Protein AF-A0A8J6C2Z2-F1 (afdb_monomer_lite)

Structure (mmCIF, N/CA/C/O backbone):
data_AF-A0A8J6C2Z2-F1
#
_entry.id   AF-A0A8J6C2Z2-F1
#
loop_
_atom_site.group_PDB
_atom_site.id
_atom_site.type_symbol
_atom_site.label_atom_id
_atom_site.label_alt_id
_atom_site.label_comp_id
_atom_site.label_asym_id
_atom_site.label_entity_id
_atom_site.label_seq_id
_atom_site.pdbx_PDB_ins_code
_atom_site.Cartn_x
_atom_site.Cartn_y
_atom_site.Cartn_z
_atom_site.occupancy
_atom_site.B_iso_or_equiv
_atom_site.auth_seq_id
_atom_site.auth_comp_id
_atom_site.auth_asym_id
_atom_site.auth_atom_id
_atom_site.pdbx_PDB_model_num
ATOM 1 N N . MET A 1 1 ? 5.977 -7.241 -4.218 1.00 70.56 1 MET A N 1
ATOM 2 C CA . MET A 1 1 ? 7.000 -8.041 -4.936 1.00 70.56 1 MET A CA 1
ATOM 3 C C . MET A 1 1 ? 8.363 -7.460 -4.601 1.00 70.56 1 MET A C 1
ATOM 5 O O . MET A 1 1 ? 8.499 -6.241 -4.608 1.00 70.56 1 MET A O 1
ATOM 9 N N . THR A 1 2 ? 9.362 -8.282 -4.296 1.00 77.94 2 THR A N 1
ATOM 10 C CA . THR A 1 2 ? 10.748 -7.839 -4.056 1.00 77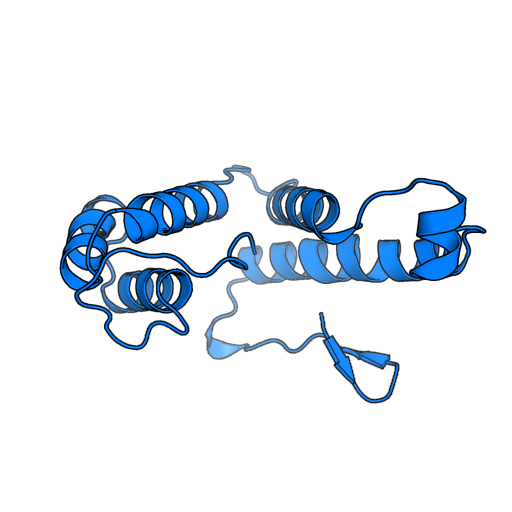.94 2 THR A CA 1
ATOM 11 C C . THR A 1 2 ? 11.692 -8.481 -5.066 1.00 77.94 2 THR A C 1
ATOM 13 O O . THR A 1 2 ? 11.341 -9.472 -5.695 1.00 77.94 2 THR A O 1
ATOM 16 N N . ASN A 1 3 ? 12.885 -7.913 -5.253 1.00 77.38 3 ASN A N 1
ATOM 17 C CA . ASN A 1 3 ? 13.939 -8.555 -6.037 1.00 77.38 3 ASN A CA 1
ATOM 18 C C . ASN A 1 3 ? 14.929 -9.222 -5.077 1.00 77.38 3 ASN A C 1
ATOM 20 O O . ASN A 1 3 ? 15.633 -8.527 -4.348 1.00 77.38 3 ASN A O 1
ATOM 24 N N . GLU A 1 4 ? 15.006 -10.550 -5.097 1.00 76.31 4 GLU A N 1
ATOM 25 C CA . GLU A 1 4 ? 16.001 -11.329 -4.357 1.00 76.31 4 GLU A CA 1
ATOM 26 C C . GLU A 1 4 ? 16.935 -12.014 -5.352 1.00 76.31 4 GLU A C 1
ATOM 28 O O . GLU A 1 4 ? 16.484 -12.717 -6.253 1.00 76.31 4 GLU A O 1
ATOM 33 N N . ASN A 1 5 ? 18.248 -11.797 -5.229 1.00 79.12 5 ASN A N 1
ATOM 34 C CA . ASN A 1 5 ? 19.247 -12.356 -6.152 1.00 79.12 5 ASN A CA 1
ATOM 35 C C . ASN A 1 5 ? 18.921 -12.089 -7.638 1.00 79.12 5 ASN A C 1
ATOM 37 O O . ASN A 1 5 ? 19.051 -12.971 -8.487 1.00 79.12 5 ASN A O 1
ATOM 41 N N . SER A 1 6 ? 18.466 -10.869 -7.948 1.00 76.38 6 SER A N 1
ATOM 42 C CA . SER A 1 6 ? 18.014 -10.449 -9.289 1.00 76.38 6 SER A CA 1
ATOM 43 C C . SER A 1 6 ? 16.803 -11.218 -9.834 1.00 76.38 6 SER A C 1
ATOM 45 O O . SER A 1 6 ? 16.545 -11.197 -11.038 1.00 76.38 6 SER A O 1
ATOM 47 N N . ARG A 1 7 ? 16.041 -11.890 -8.967 1.00 82.56 7 ARG A N 1
ATOM 48 C CA . ARG A 1 7 ? 14.798 -12.576 -9.318 1.00 82.56 7 ARG A CA 1
ATOM 49 C C . ARG A 1 7 ? 13.614 -11.895 -8.632 1.00 82.56 7 ARG A C 1
ATOM 51 O O . ARG A 1 7 ? 13.688 -11.643 -7.429 1.00 82.56 7 ARG A O 1
ATOM 58 N N . PRO A 1 8 ? 12.527 -11.612 -9.366 1.00 85.00 8 PRO A N 1
ATOM 59 C CA . PRO A 1 8 ? 11.277 -11.190 -8.755 1.00 85.00 8 PRO A CA 1
ATOM 60 C C . PRO A 1 8 ? 10.731 -12.297 -7.846 1.00 85.00 8 PRO A C 1
ATOM 62 O O . PRO A 1 8 ? 10.477 -13.412 -8.305 1.00 85.00 8 PRO A O 1
ATOM 65 N N . THR A 1 9 ? 10.549 -11.974 -6.570 1.00 87.50 9 THR A N 1
ATOM 66 C CA . THR A 1 9 ? 10.095 -12.881 -5.516 1.00 87.50 9 THR A CA 1
ATOM 67 C C . THR A 1 9 ? 8.837 -12.322 -4.850 1.00 87.50 9 THR A C 1
ATOM 69 O O . THR A 1 9 ? 8.748 -11.138 -4.505 1.00 87.50 9 THR A O 1
ATOM 72 N N . LEU A 1 10 ? 7.846 -13.197 -4.656 1.00 88.50 10 LEU A N 1
ATOM 73 C CA . LEU A 1 10 ? 6.616 -12.915 -3.922 1.00 88.50 10 LEU A CA 1
ATOM 74 C C . LEU A 1 10 ? 6.528 -13.828 -2.697 1.00 88.50 10 LEU A C 1
ATOM 76 O O . LEU A 1 10 ? 6.337 -15.035 -2.830 1.00 88.50 10 LEU A O 1
ATOM 80 N N . THR A 1 11 ? 6.617 -13.237 -1.509 1.00 86.44 11 THR A N 1
ATOM 81 C CA . THR A 1 11 ? 6.486 -13.955 -0.235 1.00 86.44 11 THR A CA 1
ATOM 82 C C . THR A 1 11 ? 5.057 -13.851 0.279 1.00 86.44 11 THR A C 1
ATOM 84 O O . THR A 1 11 ? 4.504 -12.756 0.374 1.00 86.44 11 THR A O 1
ATOM 87 N N . ILE A 1 12 ? 4.455 -14.990 0.630 1.00 83.75 12 ILE A N 1
ATOM 88 C CA . ILE A 1 12 ? 3.053 -15.072 1.053 1.00 83.75 12 ILE A CA 1
ATOM 89 C C . ILE A 1 12 ? 2.984 -15.639 2.468 1.00 83.75 12 ILE A C 1
ATOM 91 O O . ILE A 1 12 ? 3.454 -16.745 2.723 1.00 83.75 12 ILE A O 1
ATOM 95 N N . ASN A 1 13 ? 2.350 -14.903 3.383 1.00 81.88 13 ASN A N 1
ATOM 96 C CA . ASN A 1 13 ? 2.020 -15.427 4.705 1.00 81.88 13 ASN A CA 1
ATOM 97 C C . ASN A 1 13 ? 0.669 -16.155 4.656 1.00 81.88 13 ASN A C 1
ATOM 99 O O . ASN A 1 13 ? -0.387 -15.527 4.554 1.00 81.88 13 ASN A O 1
ATOM 103 N N . LEU A 1 14 ? 0.710 -17.484 4.754 1.00 79.19 14 LEU A N 1
ATOM 104 C CA . LEU A 1 14 ? -0.479 -18.333 4.680 1.00 79.19 14 LEU A CA 1
ATOM 105 C C . LEU A 1 14 ? -1.396 -18.208 5.904 1.00 79.19 14 LEU A C 1
ATOM 107 O O . LEU A 1 14 ? -2.599 -18.406 5.767 1.00 79.19 14 LEU A O 1
ATOM 111 N N . LEU A 1 15 ? -0.876 -17.813 7.071 1.00 76.00 15 LEU A N 1
ATOM 112 C CA . LEU A 1 15 ? -1.674 -17.688 8.300 1.00 76.00 15 LEU A CA 1
ATOM 113 C C . LEU A 1 15 ? -2.724 -16.566 8.212 1.00 76.00 15 LEU A C 1
ATOM 115 O O . LEU A 1 15 ? -3.748 -16.623 8.885 1.00 76.00 15 LEU A O 1
ATOM 119 N N . GLY A 1 16 ? -2.488 -15.555 7.369 1.00 66.31 16 GLY A N 1
ATOM 120 C CA . GLY A 1 16 ? -3.420 -14.449 7.120 1.00 66.31 16 GLY A CA 1
ATOM 121 C C . GLY A 1 16 ? -4.196 -14.556 5.802 1.00 66.31 16 GLY A C 1
ATOM 122 O O . GLY A 1 16 ? -4.985 -13.662 5.481 1.00 66.31 16 GLY A O 1
ATOM 123 N N . ALA A 1 17 ? -3.971 -15.609 5.011 1.00 68.00 17 ALA A N 1
ATOM 124 C CA . ALA A 1 17 ? -4.486 -15.697 3.652 1.00 68.00 17 ALA A CA 1
ATOM 125 C C . ALA A 1 17 ? -5.967 -16.116 3.630 1.00 68.00 17 ALA A C 1
ATOM 127 O O . ALA A 1 17 ? -6.326 -17.244 3.951 1.00 68.00 17 ALA A O 1
ATOM 128 N N . ARG A 1 18 ? -6.845 -15.206 3.189 1.00 73.69 18 ARG A N 1
ATOM 129 C CA . ARG A 1 18 ? -8.245 -15.515 2.834 1.00 73.69 18 ARG A CA 1
ATOM 130 C C . ARG A 1 18 ? -8.361 -15.659 1.315 1.00 73.69 18 ARG A C 1
ATOM 132 O O . ARG A 1 18 ? -7.737 -14.886 0.597 1.00 73.69 18 ARG A O 1
ATOM 139 N N . GLN A 1 19 ? -9.181 -16.582 0.810 1.00 63.56 19 GLN A N 1
ATOM 140 C CA . GLN A 1 19 ? -9.232 -16.940 -0.622 1.00 63.56 19 GLN A CA 1
ATOM 141 C C . GLN A 1 19 ? -9.347 -15.729 -1.577 1.00 63.56 19 GLN A C 1
ATOM 143 O O . GLN A 1 19 ? -8.490 -15.538 -2.436 1.00 63.56 19 GLN A O 1
ATOM 148 N N . HIS A 1 20 ? -10.333 -14.845 -1.380 1.00 70.31 20 HIS A N 1
ATOM 149 C CA . HIS A 1 20 ? -10.502 -13.640 -2.215 1.00 70.31 20 HIS A CA 1
ATOM 150 C C . HIS A 1 20 ? -9.435 -12.558 -1.989 1.00 70.31 20 HIS A C 1
ATOM 152 O O . HIS A 1 20 ? -9.236 -11.679 -2.831 1.00 70.31 20 HIS A O 1
ATOM 158 N N . TRP A 1 21 ? -8.761 -12.592 -0.839 1.00 80.56 21 TRP A N 1
ATOM 159 C CA . TRP A 1 21 ? -7.631 -11.712 -0.566 1.00 80.56 21 TRP A CA 1
ATOM 160 C C . TRP A 1 21 ? -6.391 -12.181 -1.331 1.00 80.56 21 TRP A C 1
ATOM 162 O O . TRP A 1 21 ? -5.755 -11.362 -1.988 1.00 80.56 21 TRP A O 1
ATOM 172 N N . LEU A 1 22 ? -6.115 -13.489 -1.324 1.00 87.19 22 LEU A N 1
ATOM 173 C CA . LEU A 1 22 ? -4.985 -14.093 -2.029 1.00 87.19 22 LEU A CA 1
ATOM 174 C C . LEU A 1 22 ? -5.068 -13.840 -3.537 1.00 87.19 22 LEU A C 1
ATOM 176 O O . LEU A 1 22 ? -4.104 -13.393 -4.146 1.00 87.19 22 LEU A O 1
ATOM 180 N N . GLU A 1 23 ? -6.239 -14.052 -4.134 1.00 89.50 23 GLU A N 1
ATOM 181 C CA . GLU A 1 23 ? -6.460 -13.804 -5.560 1.00 89.50 23 GLU A CA 1
ATOM 182 C C . GLU A 1 23 ? -6.253 -12.324 -5.931 1.00 89.50 23 GLU A C 1
ATOM 184 O O . GLU A 1 23 ? -5.602 -12.003 -6.925 1.00 89.50 23 GLU A O 1
ATOM 189 N N . GLY A 1 24 ? -6.762 -11.404 -5.103 1.00 90.12 24 GLY A N 1
ATOM 190 C CA . GLY A 1 24 ? -6.532 -9.969 -5.277 1.00 90.12 24 GLY A CA 1
ATOM 191 C C . GLY A 1 24 ? -5.055 -9.586 -5.149 1.00 90.12 24 GLY A C 1
ATOM 192 O O . GLY A 1 24 ? -4.566 -8.778 -5.934 1.00 90.12 24 GLY A O 1
ATOM 193 N N . MET A 1 25 ? -4.336 -10.194 -4.204 1.00 89.75 25 MET A N 1
ATOM 194 C CA . MET A 1 25 ? -2.896 -10.001 -4.022 1.00 89.75 25 MET A CA 1
ATOM 195 C C . MET A 1 25 ? -2.102 -10.517 -5.229 1.00 89.75 25 MET A C 1
ATOM 197 O O . MET A 1 25 ? -1.229 -9.813 -5.719 1.00 89.75 25 MET A O 1
ATOM 201 N N . LEU A 1 26 ? -2.430 -11.693 -5.773 1.00 92.00 26 LEU A N 1
ATOM 202 C CA . LEU A 1 26 ? -1.766 -12.216 -6.974 1.00 92.00 26 LEU A CA 1
ATOM 203 C C . LEU A 1 26 ? -1.988 -11.307 -8.191 1.00 92.00 26 LEU A C 1
ATOM 205 O O . LEU A 1 26 ? -1.063 -11.080 -8.967 1.00 92.00 26 LEU A O 1
ATOM 209 N N . ARG A 1 27 ? -3.185 -10.735 -8.346 1.00 92.56 27 ARG A N 1
ATOM 210 C CA . ARG A 1 27 ? -3.457 -9.750 -9.407 1.00 92.56 27 ARG A CA 1
ATOM 211 C C . ARG A 1 27 ? -2.688 -8.446 -9.219 1.00 92.56 27 ARG A C 1
ATOM 213 O O . ARG A 1 27 ? -2.214 -7.892 -10.202 1.00 92.56 27 ARG A O 1
ATOM 220 N N . HIS A 1 28 ? -2.566 -7.974 -7.983 1.00 93.06 28 HIS A N 1
ATOM 221 C CA . HIS A 1 28 ? -1.770 -6.796 -7.642 1.00 93.06 28 HIS A CA 1
ATOM 222 C C . HIS A 1 28 ? -0.287 -7.030 -7.978 1.00 93.06 28 HIS A C 1
ATOM 224 O O . HIS A 1 28 ? 0.328 -6.266 -8.713 1.00 93.06 28 HIS A O 1
ATOM 230 N N . GLU A 1 29 ? 0.261 -8.148 -7.513 1.00 92.75 29 GLU A N 1
ATOM 231 C CA . GLU A 1 29 ? 1.693 -8.429 -7.567 1.00 92.75 29 GLU A CA 1
ATOM 232 C C . GLU A 1 29 ? 2.154 -8.952 -8.928 1.00 92.75 29 GLU A C 1
ATOM 234 O O . GLU A 1 29 ? 3.070 -8.407 -9.545 1.00 92.75 29 GLU A O 1
ATOM 239 N N . ILE A 1 30 ? 1.504 -9.995 -9.440 1.00 93.06 30 ILE A N 1
ATOM 240 C CA . ILE A 1 30 ? 1.865 -10.601 -10.724 1.00 93.06 30 ILE A CA 1
ATOM 241 C C . ILE A 1 30 ? 1.188 -9.840 -11.864 1.00 93.06 30 ILE A C 1
ATOM 243 O O . ILE A 1 30 ? 1.845 -9.442 -12.824 1.00 93.06 30 ILE A O 1
ATOM 247 N N . GLY A 1 31 ? -0.123 -9.615 -11.746 1.00 91.75 31 GLY A N 1
ATOM 248 C CA . GLY A 1 31 ? -0.932 -9.000 -12.803 1.00 91.75 31 GLY A CA 1
ATOM 249 C C . GLY A 1 31 ? -0.567 -7.545 -13.107 1.00 91.75 31 GLY A C 1
ATOM 250 O O . GLY A 1 31 ? -0.807 -7.089 -14.225 1.00 91.75 31 GLY A O 1
ATOM 251 N N . THR A 1 32 ? 0.039 -6.835 -12.152 1.00 93.38 32 THR A N 1
ATOM 252 C CA . THR A 1 32 ? 0.517 -5.462 -12.352 1.00 93.38 32 THR A CA 1
ATOM 253 C C . THR A 1 32 ? 2.034 -5.387 -12.281 1.00 93.38 32 THR A C 1
ATOM 255 O O . THR A 1 32 ? 2.656 -5.249 -13.332 1.00 93.38 32 THR A O 1
ATOM 258 N N . HIS A 1 33 ? 2.641 -5.499 -11.095 1.00 91.94 33 HIS A N 1
ATOM 259 C CA . HIS A 1 33 ? 4.067 -5.183 -10.930 1.00 91.94 33 HIS A CA 1
ATOM 260 C C . HIS A 1 33 ? 4.982 -6.058 -11.789 1.00 91.94 33 HIS A C 1
ATOM 262 O O . HIS A 1 33 ? 5.825 -5.541 -12.520 1.00 91.94 33 HIS A O 1
ATOM 268 N N . TYR A 1 34 ? 4.806 -7.382 -11.750 1.00 92.44 34 TYR A N 1
ATOM 269 C CA . TYR A 1 34 ? 5.669 -8.286 -12.512 1.00 92.44 34 TYR A CA 1
ATOM 270 C C . TYR A 1 34 ? 5.550 -8.067 -14.022 1.00 92.44 34 TYR A C 1
ATOM 272 O O . TYR A 1 34 ? 6.549 -7.806 -14.693 1.00 92.44 34 TYR A O 1
ATOM 280 N N . LEU A 1 35 ? 4.331 -8.150 -14.566 1.00 93.25 35 LEU A N 1
ATOM 281 C CA . LEU A 1 35 ? 4.116 -8.046 -16.011 1.00 93.25 35 LEU A CA 1
ATOM 282 C C . LEU A 1 35 ? 4.530 -6.675 -16.553 1.00 93.25 35 LEU A C 1
ATOM 284 O O . LEU A 1 35 ? 5.117 -6.594 -17.634 1.00 93.25 35 LEU A O 1
ATOM 288 N N . ARG A 1 36 ? 4.278 -5.600 -15.800 1.00 91.94 36 ARG A N 1
ATOM 289 C CA . ARG A 1 36 ? 4.722 -4.257 -16.179 1.00 91.94 36 ARG A CA 1
ATOM 290 C C . ARG A 1 36 ? 6.231 -4.116 -16.109 1.00 91.94 36 ARG A C 1
ATOM 292 O O . ARG A 1 36 ? 6.784 -3.543 -17.037 1.00 91.94 36 ARG A O 1
ATOM 299 N N . GLY A 1 37 ? 6.889 -4.672 -15.093 1.00 89.94 37 GLY A N 1
ATOM 300 C CA . GLY A 1 37 ? 8.350 -4.691 -15.002 1.00 89.94 37 GLY A CA 1
ATOM 301 C C . GLY A 1 37 ? 8.997 -5.425 -16.179 1.00 89.94 37 GLY A C 1
ATOM 302 O O . GLY A 1 37 ? 9.901 -4.892 -16.818 1.00 89.94 37 GLY A O 1
ATOM 303 N N . VAL A 1 38 ? 8.479 -6.605 -16.542 1.00 91.94 38 VAL A N 1
ATOM 304 C CA . VAL A 1 38 ? 8.945 -7.365 -17.720 1.00 91.94 38 VAL A CA 1
ATOM 305 C C . VAL A 1 38 ? 8.735 -6.578 -19.014 1.00 91.94 38 VAL A C 1
ATOM 307 O O . VAL A 1 38 ? 9.585 -6.615 -19.904 1.00 91.94 38 VAL A O 1
ATOM 310 N N . ASN A 1 39 ? 7.613 -5.868 -19.137 1.00 92.31 39 ASN A N 1
ATOM 311 C CA . ASN A 1 39 ? 7.343 -5.049 -20.311 1.00 92.31 39 ASN A CA 1
ATOM 312 C C . ASN A 1 39 ? 8.212 -3.781 -20.359 1.00 92.31 39 ASN A C 1
ATOM 314 O O . ASN A 1 39 ? 8.715 -3.458 -21.433 1.00 92.31 39 ASN A O 1
ATOM 318 N N . ASP A 1 40 ? 8.402 -3.087 -19.230 1.00 90.50 40 ASP A N 1
ATOM 319 C CA . ASP A 1 40 ? 9.244 -1.885 -19.110 1.00 90.50 40 ASP A CA 1
ATOM 320 C C . ASP A 1 40 ? 10.699 -2.209 -19.458 1.00 90.50 40 ASP A C 1
ATOM 322 O O . ASP A 1 40 ? 11.317 -1.444 -20.186 1.00 90.50 40 ASP A O 1
ATOM 326 N N . ALA A 1 41 ? 11.195 -3.396 -19.082 1.00 91.38 41 ALA A N 1
ATOM 327 C CA . ALA A 1 41 ? 12.523 -3.906 -19.447 1.00 91.38 41 ALA A CA 1
ATOM 328 C C . ALA A 1 41 ? 12.785 -4.005 -20.958 1.00 91.38 41 ALA A C 1
ATOM 330 O O . ALA A 1 41 ? 13.938 -4.057 -21.381 1.00 91.38 41 ALA A O 1
ATOM 331 N N . ARG A 1 42 ? 11.732 -4.028 -21.783 1.00 94.50 42 ARG A N 1
ATOM 332 C CA . ARG A 1 42 ? 11.834 -4.067 -23.250 1.00 94.50 42 ARG A CA 1
ATOM 333 C C . ARG A 1 42 ? 11.716 -2.689 -23.896 1.00 94.50 42 ARG A C 1
ATOM 335 O O . ARG A 1 42 ? 11.822 -2.588 -25.115 1.00 94.50 42 ARG A O 1
ATOM 342 N N . GLN A 1 43 ? 11.435 -1.647 -23.117 1.00 94.00 43 GLN A N 1
ATOM 343 C CA . GLN A 1 43 ? 11.170 -0.322 -23.660 1.00 94.00 43 GLN A CA 1
ATOM 344 C C . GLN A 1 43 ? 12.462 0.484 -23.841 1.00 94.00 43 GLN A C 1
ATOM 346 O O . GLN A 1 43 ? 13.374 0.374 -23.020 1.00 94.00 43 GLN A O 1
ATOM 351 N N . PRO A 1 44 ? 12.521 1.385 -24.839 1.00 94.50 44 PRO A N 1
ATOM 352 C CA . PRO A 1 44 ? 13.664 2.281 -25.037 1.00 94.50 44 PRO A CA 1
ATOM 353 C C . PRO A 1 44 ? 13.956 3.190 -23.836 1.00 94.50 44 PRO A C 1
ATOM 355 O O . PRO A 1 44 ? 15.080 3.640 -23.645 1.00 94.50 44 PRO A O 1
ATOM 358 N N . TRP A 1 45 ? 12.940 3.466 -23.017 1.00 92.69 45 TRP A N 1
ATOM 359 C CA . TRP A 1 45 ? 13.058 4.283 -21.814 1.00 92.69 45 TRP A CA 1
ATOM 360 C C . TRP A 1 45 ? 13.330 3.471 -20.545 1.00 92.69 45 TRP A C 1
ATOM 362 O O . TRP A 1 45 ? 13.219 4.029 -19.457 1.00 92.69 45 TRP A O 1
ATOM 372 N N . HIS A 1 46 ? 13.648 2.178 -20.637 1.00 91.69 46 HIS A N 1
ATOM 373 C CA . HIS A 1 46 ? 13.979 1.382 -19.458 1.00 91.69 46 HIS A CA 1
ATOM 374 C C . HIS A 1 46 ? 15.162 1.992 -18.688 1.00 91.69 46 HIS A C 1
ATOM 376 O O . HIS A 1 46 ? 16.183 2.356 -19.275 1.00 91.69 46 HIS A O 1
ATOM 382 N N . GLY A 1 47 ? 15.041 2.060 -17.361 1.00 87.81 47 GLY A N 1
ATOM 383 C CA . GLY A 1 47 ? 16.082 2.591 -16.480 1.00 87.81 47 GLY A CA 1
ATOM 384 C C . GLY A 1 47 ? 15.964 4.092 -16.194 1.00 87.81 47 GLY A C 1
ATOM 385 O O . GLY A 1 47 ? 15.367 4.869 -16.934 1.00 87.81 47 GLY A O 1
ATOM 386 N N . SER A 1 48 ? 16.521 4.518 -15.061 1.00 85.88 48 SER A N 1
ATOM 387 C CA . SER A 1 48 ? 16.346 5.880 -14.538 1.00 85.88 48 SER A CA 1
ATOM 388 C C . SER A 1 48 ? 16.948 6.968 -15.434 1.00 85.88 48 SER A C 1
ATOM 390 O O . SER A 1 48 ? 16.380 8.057 -15.518 1.00 85.88 48 SER A O 1
ATOM 392 N N . GLU A 1 49 ? 18.067 6.689 -16.102 1.00 90.31 49 GLU A N 1
ATOM 393 C CA . GLU A 1 49 ? 18.731 7.618 -17.025 1.00 90.31 49 GLU A CA 1
ATOM 394 C C . GLU A 1 49 ? 17.919 7.806 -18.308 1.00 90.31 49 GLU A C 1
ATOM 396 O O . GLU A 1 49 ? 17.542 8.933 -18.633 1.00 90.31 49 GLU A O 1
ATOM 401 N N . SER A 1 50 ? 17.540 6.709 -18.968 1.00 92.31 50 SER A N 1
ATOM 402 C CA . SER A 1 50 ? 16.710 6.737 -20.174 1.00 92.31 50 SER A CA 1
ATOM 403 C C . SER A 1 50 ? 15.370 7.428 -19.906 1.00 92.31 50 SER A C 1
ATOM 405 O O . SER A 1 50 ? 14.982 8.332 -20.641 1.00 92.31 50 SER A O 1
ATOM 407 N N . ARG A 1 51 ? 14.680 7.120 -18.796 1.00 92.31 51 ARG A N 1
ATOM 408 C CA . ARG A 1 51 ? 13.429 7.818 -18.430 1.00 92.31 51 ARG A CA 1
ATOM 409 C C . ARG A 1 51 ? 13.600 9.333 -18.337 1.00 92.31 51 ARG A C 1
ATOM 411 O O . ARG A 1 51 ? 12.713 10.053 -18.790 1.00 92.31 51 ARG A O 1
ATOM 418 N N . LYS A 1 52 ? 14.714 9.820 -17.775 1.00 92.38 52 LYS A N 1
ATOM 419 C CA . LYS A 1 52 ? 15.009 11.262 -17.716 1.00 92.38 52 LYS A CA 1
ATOM 420 C C . LYS A 1 52 ? 15.212 11.846 -19.112 1.00 92.38 52 LYS A C 1
ATOM 422 O O . LYS A 1 52 ? 14.668 12.911 -19.382 1.00 92.38 52 LYS A O 1
ATOM 427 N N . GLN A 1 53 ? 15.924 11.142 -19.993 1.00 95.12 53 GLN A N 1
ATOM 428 C CA . GLN A 1 53 ? 16.123 11.558 -21.386 1.00 95.12 53 GLN A CA 1
ATOM 429 C C . GLN A 1 53 ? 14.791 11.717 -22.136 1.00 95.12 53 GLN A C 1
ATOM 431 O O . GLN A 1 53 ? 14.617 12.675 -22.882 1.00 95.12 53 GLN A O 1
ATOM 436 N N . PHE A 1 54 ? 13.828 10.827 -21.888 1.00 93.62 54 PHE A N 1
ATOM 437 C CA . PHE A 1 54 ? 12.477 10.901 -22.457 1.00 93.62 54 PHE A CA 1
ATOM 438 C C . PHE A 1 54 ? 11.510 11.809 -21.666 1.00 93.62 54 PHE A C 1
ATOM 440 O O . PHE A 1 54 ? 10.321 11.853 -21.978 1.00 93.62 54 PHE A O 1
ATOM 447 N N . GLY A 1 55 ? 11.970 12.519 -20.627 1.00 93.94 55 GLY A N 1
ATOM 448 C CA . GLY A 1 55 ? 11.125 13.405 -19.813 1.00 93.94 55 GLY A CA 1
ATOM 449 C C . GLY A 1 55 ? 10.041 12.685 -18.992 1.00 93.94 55 GLY A C 1
ATOM 450 O O . GLY A 1 55 ? 9.034 13.290 -18.619 1.00 93.94 55 GLY A O 1
ATOM 451 N N . LEU A 1 56 ? 10.213 11.391 -18.708 1.00 90.88 56 LEU A N 1
ATOM 452 C CA . LEU A 1 56 ? 9.224 10.564 -18.017 1.00 90.88 56 LEU A CA 1
ATOM 453 C C . LEU A 1 56 ? 9.346 10.667 -16.490 1.00 90.88 56 LEU A C 1
ATOM 455 O O . LEU A 1 56 ? 10.432 10.603 -15.914 1.00 90.88 56 LEU A O 1
ATOM 459 N N . LYS A 1 57 ? 8.196 10.738 -15.810 1.00 87.81 57 LYS A N 1
ATOM 460 C CA . LYS A 1 57 ? 8.104 10.683 -14.339 1.00 87.81 57 LYS A CA 1
ATOM 461 C C . LYS A 1 57 ? 8.371 9.269 -13.802 1.00 87.81 57 LYS A C 1
ATOM 463 O O . LYS A 1 57 ? 8.414 8.294 -14.557 1.00 87.81 57 LYS A O 1
ATOM 468 N N . ALA A 1 58 ? 8.524 9.152 -12.482 1.00 82.31 58 ALA A N 1
ATOM 469 C CA . ALA A 1 58 ? 8.624 7.864 -11.795 1.00 82.31 58 ALA A CA 1
ATOM 470 C C . ALA A 1 58 ? 7.374 6.992 -12.027 1.00 82.31 58 ALA A C 1
ATOM 472 O O . ALA A 1 58 ? 6.262 7.513 -12.112 1.00 82.31 58 ALA A O 1
ATOM 473 N N . VAL A 1 59 ? 7.570 5.673 -12.114 1.00 78.56 59 VAL A N 1
ATOM 474 C CA . VAL A 1 59 ? 6.506 4.691 -12.406 1.00 78.56 59 VAL A CA 1
ATOM 475 C C . VAL A 1 59 ? 5.626 4.423 -11.183 1.00 78.56 59 VAL A C 1
ATOM 477 O O . VAL A 1 59 ? 4.410 4.307 -11.317 1.00 78.56 59 VAL A O 1
ATOM 480 N N . ASN A 1 60 ? 6.230 4.392 -9.990 1.00 76.56 60 ASN A N 1
ATOM 481 C CA . ASN A 1 60 ? 5.593 3.872 -8.779 1.00 76.56 60 ASN A CA 1
ATOM 482 C C . ASN A 1 60 ? 4.210 4.482 -8.475 1.00 76.56 60 ASN A C 1
ATOM 484 O O . ASN A 1 60 ? 3.283 3.714 -8.248 1.00 76.56 60 ASN A O 1
ATOM 488 N N . PRO A 1 61 ? 3.986 5.816 -8.503 1.00 75.88 61 PRO A N 1
ATOM 489 C CA . PRO A 1 61 ? 2.701 6.364 -8.058 1.00 75.88 61 PRO A CA 1
ATOM 490 C C . PRO A 1 61 ? 1.494 5.901 -8.884 1.00 75.88 61 PRO A C 1
ATOM 492 O O . PRO A 1 61 ? 0.416 5.691 -8.335 1.00 75.88 61 PRO A O 1
ATOM 495 N N . THR A 1 62 ? 1.652 5.754 -10.202 1.00 81.00 62 THR A N 1
ATOM 496 C CA . THR A 1 62 ? 0.560 5.317 -11.085 1.00 81.00 62 THR A CA 1
ATOM 497 C C . THR A 1 62 ? 0.414 3.801 -11.092 1.00 81.00 62 THR A C 1
ATOM 499 O O . THR A 1 62 ? -0.701 3.289 -11.188 1.00 81.00 62 THR A O 1
ATOM 502 N N . GLU A 1 63 ? 1.526 3.084 -10.957 1.00 88.12 63 GLU A N 1
ATOM 503 C CA . GLU A 1 63 ? 1.545 1.629 -10.904 1.00 88.12 63 GLU A CA 1
ATOM 504 C C . GLU A 1 63 ? 0.860 1.077 -9.651 1.00 88.12 63 GLU A C 1
ATOM 506 O O . GLU A 1 63 ? 0.017 0.193 -9.780 1.00 88.12 63 GLU A O 1
ATOM 511 N N . GLU A 1 64 ? 1.123 1.646 -8.473 1.00 87.88 64 GLU A N 1
ATOM 512 C CA . GLU A 1 64 ?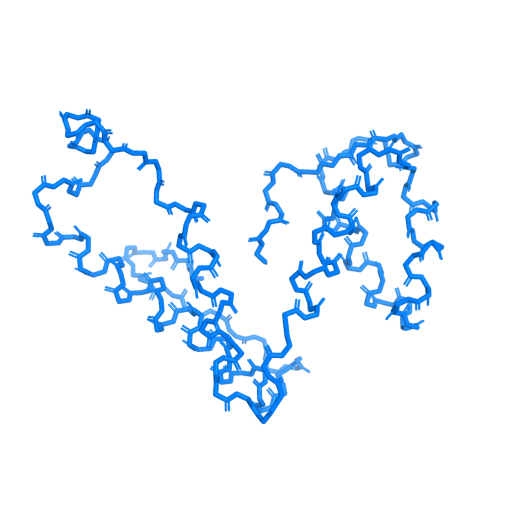 0.474 1.233 -7.218 1.00 87.88 64 GLU A CA 1
ATOM 513 C C . GLU A 1 64 ? -1.043 1.477 -7.238 1.00 87.88 64 GLU A C 1
ATOM 515 O O . GLU A 1 64 ? -1.842 0.660 -6.765 1.00 87.88 64 GLU A O 1
ATOM 520 N N . GLY A 1 65 ? -1.472 2.587 -7.851 1.00 89.06 65 GLY A N 1
ATOM 521 C CA . GLY A 1 65 ? -2.890 2.881 -8.064 1.00 89.06 65 GLY A CA 1
ATOM 522 C C . GLY A 1 65 ? -3.564 1.842 -8.964 1.00 89.06 65 GLY A C 1
ATOM 523 O O . GLY A 1 65 ? -4.630 1.322 -8.627 1.00 89.06 65 GLY A O 1
ATOM 524 N N . LEU A 1 66 ? -2.921 1.476 -10.077 1.00 91.50 66 LEU A N 1
ATOM 525 C CA . LEU A 1 66 ? -3.410 0.425 -10.973 1.00 91.50 66 LEU A CA 1
ATOM 526 C C . LEU A 1 66 ? -3.426 -0.951 -10.287 1.00 91.50 66 LEU A C 1
ATOM 528 O O . LEU A 1 66 ? -4.403 -1.693 -10.406 1.00 91.50 66 LEU A O 1
ATOM 532 N N . ALA A 1 67 ? -2.384 -1.280 -9.525 1.00 92.12 67 ALA A N 1
ATOM 533 C CA . ALA A 1 67 ? -2.298 -2.517 -8.757 1.00 92.12 67 ALA A CA 1
ATOM 534 C C . ALA A 1 67 ? -3.417 -2.603 -7.705 1.00 92.12 67 ALA A C 1
ATOM 536 O O . ALA A 1 67 ? -4.024 -3.661 -7.508 1.00 92.12 67 ALA A O 1
ATOM 537 N N . SER A 1 68 ? -3.767 -1.478 -7.079 1.00 91.38 68 SER A N 1
ATOM 538 C CA . SER A 1 68 ? -4.903 -1.378 -6.158 1.00 91.38 68 SER A CA 1
ATOM 539 C C . SER A 1 68 ? -6.240 -1.668 -6.850 1.00 91.38 68 SER A C 1
ATOM 541 O O . SER A 1 68 ? -7.055 -2.413 -6.301 1.00 91.38 68 SER A O 1
ATOM 543 N N . LEU A 1 69 ? -6.456 -1.173 -8.074 1.00 92.56 69 LEU A N 1
ATOM 544 C CA . LEU A 1 69 ? -7.659 -1.472 -8.866 1.00 92.56 69 LEU A CA 1
ATOM 545 C C . LEU A 1 69 ? -7.745 -2.957 -9.247 1.00 92.56 69 LEU A C 1
ATOM 547 O O . LEU A 1 69 ? -8.779 -3.598 -9.043 1.00 92.56 69 LEU A O 1
ATOM 551 N N . HIS A 1 70 ? -6.647 -3.538 -9.733 1.00 92.94 70 HIS A N 1
ATOM 552 C CA . HIS A 1 70 ? -6.583 -4.959 -10.092 1.00 92.94 70 HIS A CA 1
ATOM 553 C C . HIS A 1 70 ? -6.862 -5.897 -8.909 1.00 92.94 70 HIS A C 1
ATOM 555 O O . HIS A 1 70 ? -7.377 -7.000 -9.109 1.00 92.94 70 HIS A O 1
ATOM 561 N N . SER A 1 71 ? -6.606 -5.454 -7.674 1.00 91.38 71 SER A N 1
ATOM 562 C CA . SER A 1 71 ? -6.883 -6.250 -6.473 1.00 91.38 71 SER A CA 1
ATOM 563 C C . SER A 1 71 ? -8.380 -6.486 -6.203 1.00 91.38 71 SER A C 1
ATOM 565 O O . SER A 1 71 ? -8.738 -7.442 -5.500 1.00 91.38 71 SER A O 1
ATOM 567 N N . VAL A 1 72 ? -9.259 -5.640 -6.760 1.00 91.88 72 VAL A N 1
ATOM 568 C CA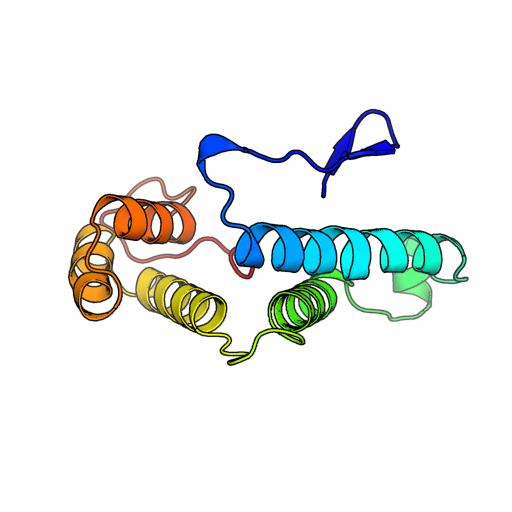 . VAL A 1 72 ? -10.714 -5.680 -6.527 1.00 91.88 72 VAL A CA 1
ATOM 569 C C . VAL A 1 72 ? -11.551 -5.903 -7.785 1.00 91.88 72 VAL A C 1
ATOM 571 O O . VAL A 1 72 ? -12.711 -6.274 -7.641 1.00 91.88 72 VAL A O 1
ATOM 574 N N . LEU A 1 73 ? -10.976 -5.733 -8.983 1.00 90.44 73 LEU A N 1
ATOM 575 C CA . LEU A 1 73 ? -11.681 -5.689 -10.276 1.00 90.44 73 LEU A CA 1
ATOM 576 C C . LEU A 1 73 ? -12.701 -6.819 -10.500 1.00 90.44 73 LEU A C 1
ATOM 578 O O . LEU A 1 73 ? -13.767 -6.578 -11.050 1.00 90.44 73 LEU A O 1
ATOM 582 N N . PHE A 1 74 ? -12.396 -8.035 -10.046 1.00 88.50 74 PHE A N 1
ATOM 583 C CA . PHE A 1 74 ? -13.235 -9.221 -10.268 1.00 88.50 74 PHE A CA 1
ATOM 584 C C . PHE A 1 74 ? -14.011 -9.678 -9.026 1.00 88.50 74 PHE A C 1
ATOM 586 O O . PHE A 1 74 ? -14.554 -10.780 -8.991 1.00 88.50 74 PHE A O 1
ATOM 593 N N . ARG A 1 75 ? -14.055 -8.862 -7.969 1.00 89.00 75 ARG A N 1
ATOM 594 C CA . ARG A 1 75 ? -14.875 -9.159 -6.791 1.00 89.00 75 ARG A CA 1
ATOM 595 C C . ARG A 1 75 ? -16.330 -8.815 -7.087 1.00 89.00 75 ARG A C 1
ATOM 597 O O . ARG A 1 75 ? -16.605 -7.816 -7.740 1.00 89.00 75 ARG A O 1
ATOM 604 N N . LYS A 1 76 ? -17.262 -9.569 -6.494 1.00 88.31 76 LYS A N 1
ATOM 605 C CA . LYS A 1 76 ? -18.708 -9.278 -6.550 1.00 88.31 76 LYS A CA 1
ATOM 606 C C . LYS A 1 76 ? -19.030 -7.819 -6.189 1.00 88.31 76 LYS A C 1
ATOM 608 O O . LYS A 1 76 ? -19.909 -7.211 -6.787 1.00 88.31 76 LYS A O 1
ATOM 613 N N . HIS A 1 77 ? -18.294 -7.271 -5.222 1.00 89.69 77 HIS A N 1
ATOM 614 C CA . HIS A 1 77 ? -18.376 -5.874 -4.812 1.00 89.69 77 HIS A CA 1
ATOM 615 C C . HIS A 1 77 ? -16.965 -5.251 -4.826 1.00 89.69 77 HIS A C 1
ATOM 617 O O . HIS A 1 77 ? -16.201 -5.457 -3.875 1.00 89.69 77 HIS A O 1
ATOM 623 N N . PRO A 1 78 ? -16.573 -4.529 -5.893 1.00 90.56 78 PRO A N 1
ATOM 624 C CA . PRO A 1 78 ? -15.203 -4.054 -6.106 1.00 90.56 78 PRO A CA 1
ATOM 625 C C . PRO A 1 78 ? -14.894 -2.764 -5.321 1.00 90.56 78 PRO A C 1
ATOM 627 O O . PRO A 1 78 ? -14.404 -1.777 -5.864 1.00 90.56 78 PRO A O 1
ATOM 630 N N . TYR A 1 79 ? -15.193 -2.743 -4.021 1.00 91.56 79 TYR A N 1
ATOM 631 C CA . TYR A 1 79 ? -14.963 -1.566 -3.186 1.00 91.56 79 TYR A CA 1
ATOM 632 C C . TYR A 1 79 ? -13.482 -1.384 -2.852 1.00 91.56 79 TYR A C 1
ATOM 634 O O . TYR A 1 79 ? -12.836 -2.277 -2.300 1.00 91.56 79 TYR A O 1
ATOM 642 N N . LEU A 1 80 ? -12.976 -0.168 -3.058 1.00 91.00 80 LEU A N 1
ATOM 643 C CA . LEU A 1 80 ? -11.632 0.262 -2.656 1.00 91.00 80 LEU A CA 1
ATOM 644 C C . LEU A 1 80 ? -11.556 0.667 -1.176 1.00 91.00 80 LEU A C 1
ATOM 646 O O . LEU A 1 80 ? -10.745 1.507 -0.799 1.00 91.00 80 LEU A O 1
ATOM 650 N N . TRP A 1 81 ? -12.391 0.078 -0.317 1.00 90.50 81 TRP A N 1
ATOM 651 C CA . TRP A 1 81 ? -12.536 0.509 1.075 1.00 90.50 81 TRP A CA 1
ATOM 652 C C . TRP A 1 81 ? -11.205 0.477 1.843 1.00 90.50 81 TRP A C 1
ATOM 654 O O . TRP A 1 81 ? -10.923 1.392 2.608 1.00 90.50 81 TRP A O 1
ATOM 664 N N . ARG A 1 82 ? -10.343 -0.524 1.592 1.00 88.25 82 ARG A N 1
ATOM 665 C CA . ARG A 1 82 ? -9.016 -0.614 2.231 1.00 88.25 82 ARG A CA 1
ATOM 666 C C . ARG A 1 82 ? -8.107 0.531 1.804 1.00 88.25 82 ARG A C 1
ATOM 668 O O . ARG A 1 82 ? -7.449 1.115 2.656 1.00 88.25 82 ARG A O 1
ATOM 675 N N . ALA A 1 83 ? -8.092 0.855 0.510 1.00 89.94 83 ALA A N 1
ATOM 676 C CA . ALA A 1 83 ? -7.297 1.954 -0.031 1.00 89.94 83 ALA A CA 1
ATOM 677 C C . ALA A 1 83 ? -7.818 3.313 0.465 1.00 89.94 83 ALA A C 1
ATOM 679 O O . ALA A 1 83 ? -7.030 4.167 0.863 1.00 89.94 83 ALA A O 1
ATOM 680 N N . ALA A 1 84 ? -9.142 3.485 0.524 1.00 92.94 84 ALA A N 1
ATOM 681 C CA . ALA A 1 84 ? -9.777 4.675 1.085 1.00 92.94 84 ALA A CA 1
ATOM 682 C C . ALA A 1 84 ? -9.444 4.849 2.576 1.00 92.94 84 ALA A C 1
ATOM 684 O O . ALA A 1 84 ? -9.062 5.938 2.999 1.00 92.94 84 ALA A O 1
ATOM 685 N N . LEU A 1 85 ? -9.518 3.767 3.358 1.00 94.44 85 LEU A N 1
ATOM 686 C CA . LEU A 1 85 ? -9.160 3.786 4.772 1.00 94.44 85 LEU A CA 1
ATOM 687 C C . LEU A 1 85 ? -7.673 4.099 4.970 1.00 94.44 85 LEU A C 1
ATOM 689 O O . LEU A 1 85 ? -7.354 4.952 5.786 1.00 94.44 85 LEU A O 1
ATOM 693 N N . LEU A 1 86 ? -6.768 3.491 4.192 1.00 92.06 86 LEU A N 1
ATOM 694 C CA . LEU A 1 86 ? -5.335 3.815 4.231 1.00 92.06 86 LEU A CA 1
ATOM 695 C C . LEU A 1 86 ? -5.085 5.298 3.945 1.00 92.06 86 LEU A C 1
ATOM 697 O O . LEU A 1 86 ? -4.362 5.955 4.694 1.00 92.06 86 LEU A O 1
ATOM 701 N N . TYR A 1 87 ? -5.711 5.838 2.898 1.00 92.19 87 TYR A N 1
ATOM 702 C CA . TYR A 1 87 ? -5.618 7.256 2.566 1.00 92.19 87 TYR A CA 1
ATOM 703 C C . TYR A 1 87 ? -6.091 8.136 3.730 1.00 92.19 87 TYR A C 1
ATOM 705 O O . TYR A 1 87 ? -5.378 9.057 4.140 1.00 92.19 87 TYR A O 1
ATOM 713 N N . TYR A 1 88 ? -7.258 7.821 4.300 1.00 94.62 88 TYR A N 1
ATOM 714 C CA . TYR A 1 88 ? -7.797 8.518 5.464 1.00 94.62 88 TYR A CA 1
ATOM 715 C C . TYR A 1 88 ? -6.832 8.456 6.653 1.00 94.62 88 TYR A C 1
ATOM 717 O O . TYR A 1 88 ? -6.479 9.499 7.204 1.00 94.62 88 TYR A O 1
ATOM 725 N N . THR A 1 89 ? -6.332 7.268 7.005 1.00 95.25 89 THR A N 1
ATOM 726 C CA . THR A 1 89 ? -5.389 7.070 8.111 1.00 95.25 89 THR A CA 1
ATOM 727 C C . THR A 1 89 ? -4.131 7.917 7.930 1.00 95.25 89 THR A C 1
ATOM 729 O O . THR A 1 89 ? -3.710 8.598 8.862 1.00 95.25 89 THR A O 1
ATOM 732 N N . VAL A 1 90 ? -3.533 7.921 6.736 1.00 93.19 90 VAL A N 1
ATOM 733 C CA . VAL A 1 90 ? -2.329 8.714 6.436 1.00 93.19 90 VAL A CA 1
ATOM 734 C C . VAL A 1 90 ? -2.617 10.208 6.515 1.00 93.19 90 VAL A C 1
ATOM 736 O O . VAL A 1 90 ? -1.797 10.972 7.028 1.00 93.19 90 VAL A O 1
ATOM 739 N N . SER A 1 91 ? -3.775 10.632 6.011 1.00 94.00 91 SER A N 1
ATOM 740 C CA . SER A 1 91 ? -4.220 12.021 6.080 1.00 94.00 91 SER A CA 1
ATOM 741 C C . SER A 1 91 ? -4.362 12.479 7.533 1.00 94.00 91 SER A C 1
ATOM 743 O O . SER A 1 91 ? -3.732 13.459 7.930 1.00 94.00 91 SER A O 1
ATOM 745 N N . ARG A 1 92 ? -5.081 11.712 8.362 1.00 95.44 92 ARG A N 1
ATOM 746 C CA . ARG A 1 92 ? -5.264 11.999 9.792 1.00 95.44 92 ARG A CA 1
ATOM 747 C C . ARG A 1 92 ? -3.960 11.942 10.574 1.00 95.44 92 ARG A C 1
ATOM 749 O O . ARG A 1 92 ? -3.709 12.825 11.390 1.00 95.44 92 ARG A O 1
ATOM 756 N N . ALA A 1 93 ? -3.087 10.976 10.293 1.00 94.75 93 ALA A N 1
ATOM 757 C CA . ALA A 1 93 ? -1.787 10.862 10.950 1.00 94.75 93 ALA A CA 1
ATOM 758 C C . ALA A 1 93 ? -0.951 12.148 10.823 1.00 94.75 93 ALA A C 1
ATOM 760 O O . ALA A 1 93 ? -0.213 12.493 11.745 1.00 94.75 93 ALA A O 1
ATOM 761 N N . ALA A 1 94 ? -1.097 12.900 9.725 1.00 93.25 94 ALA A N 1
ATOM 762 C CA . ALA A 1 94 ? -0.402 14.172 9.539 1.00 93.25 94 ALA A CA 1
ATOM 763 C C . ALA A 1 94 ? -0.786 15.243 10.572 1.00 93.25 94 ALA A C 1
ATOM 765 O O . ALA A 1 94 ? 0.004 16.154 10.797 1.00 93.25 94 ALA A O 1
ATOM 766 N N . THR A 1 95 ? -1.965 15.136 11.190 1.00 94.81 95 THR A N 1
ATOM 767 C CA . THR A 1 95 ? -2.550 16.186 12.035 1.00 94.81 95 THR A CA 1
ATOM 768 C C . THR A 1 95 ? -2.831 15.754 13.473 1.00 94.81 95 THR A C 1
ATOM 770 O O . THR A 1 95 ? -3.253 16.586 14.265 1.00 94.81 95 THR A O 1
ATOM 773 N N . CYS A 1 96 ? -2.636 14.485 13.838 1.00 94.75 96 CYS A N 1
ATOM 774 C CA . CYS A 1 96 ? -2.922 13.991 15.191 1.00 94.75 96 CYS A CA 1
ATOM 775 C C . CYS A 1 96 ? -1.846 13.030 15.714 1.00 94.75 96 CYS A C 1
ATOM 777 O O . CYS A 1 96 ? -1.000 12.565 14.947 1.00 94.75 96 CYS A O 1
ATOM 779 N N . SER A 1 97 ? -1.865 12.744 17.018 1.00 96.38 97 SER A N 1
ATOM 780 C CA . SER A 1 97 ? -0.987 11.759 17.662 1.00 96.38 97 SER A CA 1
ATOM 781 C C . SER A 1 97 ? -1.389 10.320 17.313 1.00 96.38 97 SER A C 1
ATOM 783 O O . SER A 1 97 ? -2.466 10.070 16.770 1.00 96.38 97 SER A O 1
ATOM 785 N N . PHE A 1 98 ? -0.540 9.346 17.648 1.00 96.31 98 PHE A N 1
ATOM 786 C CA . PHE A 1 98 ? -0.869 7.926 17.490 1.00 96.31 98 PHE A CA 1
ATOM 787 C C . PHE A 1 98 ? -2.119 7.520 18.281 1.00 96.31 98 PHE A C 1
ATOM 789 O O . PHE A 1 98 ? -2.974 6.826 17.742 1.00 96.31 98 PHE A O 1
ATOM 796 N N . SER A 1 99 ? -2.246 7.954 19.539 1.00 96.62 99 SER A N 1
ATOM 797 C CA . SER A 1 99 ? -3.388 7.595 20.390 1.00 96.62 99 SER A CA 1
ATOM 798 C C . SER A 1 99 ? -4.703 8.166 19.859 1.00 96.62 99 SER A C 1
ATOM 800 O O . SER A 1 99 ? -5.700 7.451 19.819 1.00 96.62 99 SER A O 1
ATOM 802 N N . VAL A 1 100 ? -4.694 9.418 19.386 1.00 97.19 100 VAL A N 1
ATOM 803 C CA . VAL A 1 100 ? -5.868 10.038 18.754 1.00 97.19 100 VAL A CA 1
ATOM 804 C C . VAL A 1 100 ? -6.232 9.300 17.469 1.00 97.19 100 VAL A C 1
ATOM 806 O O . VAL A 1 100 ? -7.390 8.931 17.296 1.00 97.19 100 VAL A O 1
ATOM 809 N N . LEU A 1 101 ? -5.251 9.007 16.608 1.00 96.94 101 LEU A N 1
ATOM 810 C CA . LEU A 1 101 ? -5.476 8.241 15.381 1.00 96.94 101 LEU A CA 1
ATOM 811 C C . LEU A 1 101 ? -6.080 6.861 15.674 1.00 96.94 101 LEU A C 1
ATOM 813 O O . LEU A 1 101 ? -7.039 6.458 15.022 1.00 96.94 101 LEU A O 1
ATOM 817 N N . PHE A 1 102 ? -5.543 6.148 16.666 1.00 97.69 102 PHE A N 1
ATOM 818 C CA . PHE A 1 102 ? -6.019 4.823 17.055 1.00 97.69 102 PHE A CA 1
ATOM 819 C C . PHE A 1 102 ? -7.479 4.850 17.518 1.00 97.69 102 PHE A C 1
ATOM 821 O O . PHE A 1 102 ? -8.266 4.002 17.094 1.00 97.69 102 PHE A O 1
ATOM 828 N N . SER A 1 103 ? -7.847 5.838 18.336 1.00 97.69 103 SER A N 1
ATOM 829 C CA . SER A 1 103 ? -9.227 6.031 18.786 1.00 97.69 103 SER A CA 1
ATOM 830 C C . SER A 1 103 ? -10.158 6.421 17.636 1.00 97.69 103 SER A C 1
ATOM 832 O O . SER A 1 103 ? -11.248 5.870 17.520 1.00 97.69 103 SER A O 1
ATOM 834 N N . GLU A 1 104 ? -9.739 7.316 16.738 1.00 96.44 104 GLU A N 1
ATOM 835 C CA . GLU A 1 104 ? -10.566 7.741 15.598 1.00 96.44 104 GLU A CA 1
ATOM 836 C C . GLU A 1 104 ? -10.872 6.599 14.625 1.00 96.44 104 GLU A C 1
ATOM 838 O O . GLU A 1 104 ? -11.986 6.522 14.104 1.00 96.44 104 GLU A O 1
ATOM 843 N N . LEU A 1 105 ? -9.919 5.691 14.388 1.00 97.06 105 LEU A N 1
ATOM 844 C CA . LEU A 1 105 ? -10.121 4.554 13.485 1.00 97.06 105 LEU A CA 1
ATOM 845 C C . LEU A 1 105 ? -11.121 3.519 14.016 1.00 97.06 105 LEU A C 1
ATOM 847 O O . LEU A 1 105 ? -11.577 2.683 13.235 1.00 97.06 105 LEU A O 1
ATOM 851 N N . GLN A 1 106 ? -11.496 3.570 15.298 1.00 97.38 106 GLN A N 1
ATOM 852 C CA . GLN A 1 106 ? -12.489 2.664 15.884 1.00 97.38 106 GLN A CA 1
ATOM 853 C C . GLN A 1 106 ? -13.831 2.696 15.157 1.00 97.38 106 GLN A C 1
ATOM 855 O O . GLN A 1 106 ? -14.474 1.658 15.047 1.00 97.38 106 GLN A O 1
ATOM 860 N N . GLN A 1 107 ? -14.219 3.844 14.597 1.00 96.06 107 GLN A N 1
ATOM 861 C CA . GLN A 1 107 ? -15.471 3.973 13.847 1.00 96.06 107 GLN A CA 1
ATOM 862 C C . GLN A 1 107 ? -15.490 3.164 12.531 1.00 96.06 107 GLN A C 1
ATOM 864 O O . GLN A 1 107 ? -16.557 2.944 11.969 1.00 96.06 107 GLN A O 1
ATOM 869 N N . PHE A 1 108 ? -14.323 2.743 12.026 1.00 95.69 108 PHE A N 1
ATOM 870 C CA . PHE A 1 108 ? -14.187 1.992 10.769 1.00 95.69 108 PHE A CA 1
ATOM 871 C C . PHE A 1 108 ? -13.638 0.575 10.967 1.00 95.69 108 PHE A C 1
ATOM 873 O O . PHE A 1 108 ? -13.877 -0.301 10.137 1.00 95.69 108 PHE A O 1
ATOM 880 N N . VAL A 1 109 ? -12.852 0.357 12.024 1.00 95.25 109 VAL A N 1
ATOM 881 C CA . VAL A 1 109 ? -12.168 -0.905 12.309 1.00 95.25 109 VAL A CA 1
ATOM 882 C C . VAL A 1 109 ? -12.340 -1.229 13.786 1.00 95.25 109 VAL A C 1
ATOM 884 O O . VAL A 1 109 ? -11.718 -0.612 14.650 1.00 95.25 109 VAL A O 1
ATOM 887 N N . GLU A 1 110 ? -13.172 -2.220 14.078 1.00 94.81 110 GLU A N 1
ATOM 888 C CA . GLU A 1 110 ? -13.476 -2.631 15.451 1.00 94.81 110 GLU A CA 1
ATOM 889 C C . GLU A 1 110 ? -12.293 -3.344 16.117 1.00 94.81 110 GLU A C 1
ATOM 891 O O . GLU A 1 110 ? -11.968 -3.045 17.268 1.00 94.81 110 GLU A O 1
ATOM 896 N N . ASP A 1 111 ? -11.618 -4.226 15.372 1.00 95.31 111 ASP A N 1
ATOM 897 C CA . ASP A 1 111 ? -10.492 -5.023 15.860 1.00 95.31 111 ASP A CA 1
ATOM 898 C C . ASP A 1 111 ? -9.281 -4.126 16.204 1.00 95.31 111 ASP A C 1
ATOM 900 O O . ASP A 1 111 ? -8.691 -3.502 15.307 1.00 95.31 111 ASP A O 1
ATOM 904 N N . PRO A 1 112 ? -8.871 -4.058 17.485 1.00 96.00 112 PRO A N 1
ATOM 905 C CA . PRO A 1 112 ? -7.753 -3.228 17.915 1.00 96.00 112 PRO A CA 1
ATOM 906 C C . PRO A 1 112 ? -6.413 -3.653 17.302 1.00 96.00 112 PRO A C 1
ATOM 908 O O . PRO A 1 112 ? -5.567 -2.787 17.077 1.00 96.00 112 PRO A O 1
ATOM 911 N N . ALA A 1 113 ? -6.210 -4.936 16.987 1.00 94.62 113 ALA A N 1
ATOM 912 C CA . ALA A 1 113 ? -4.977 -5.413 16.363 1.00 94.62 113 ALA A CA 1
ATOM 913 C C . ALA A 1 113 ? -4.868 -4.90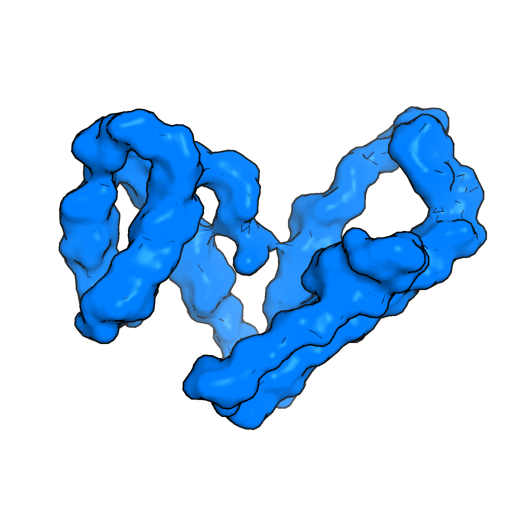1 14.921 1.00 94.62 113 ALA A C 1
ATOM 915 O O . ALA A 1 113 ? -3.826 -4.404 14.502 1.00 94.62 113 ALA A O 1
ATOM 916 N N . VAL A 1 114 ? -5.977 -4.914 14.176 1.00 91.69 114 VAL A N 1
ATOM 917 C CA . VAL A 1 114 ? -6.017 -4.343 12.823 1.00 91.69 114 VAL A CA 1
ATOM 918 C C . VAL A 1 114 ? -5.826 -2.825 12.873 1.00 91.69 114 VAL A C 1
ATOM 920 O O . VAL A 1 114 ? -5.045 -2.287 12.089 1.00 91.69 114 VAL A O 1
ATOM 923 N N . ARG A 1 115 ? -6.474 -2.118 13.813 1.00 95.38 115 ARG A N 1
ATOM 924 C CA . ARG A 1 115 ? -6.257 -0.669 14.005 1.00 95.38 115 ARG A CA 1
ATOM 925 C C . ARG A 1 115 ? -4.803 -0.328 14.286 1.00 95.38 115 ARG A C 1
ATOM 927 O O . ARG A 1 115 ? -4.292 0.657 13.749 1.00 95.38 115 ARG A O 1
ATOM 934 N N . TRP A 1 116 ? -4.156 -1.127 15.128 1.00 95.25 116 TRP A N 1
ATOM 935 C CA . TRP A 1 116 ? -2.752 -0.965 15.469 1.00 95.25 116 TRP A CA 1
ATOM 936 C C . TRP A 1 116 ? -1.874 -1.009 14.218 1.00 95.25 116 TRP A C 1
ATOM 938 O O . TRP A 1 116 ? -1.098 -0.081 13.999 1.00 95.25 116 TRP A O 1
ATOM 948 N N . GLU A 1 117 ? -2.075 -1.996 13.340 1.00 93.12 117 GLU A N 1
ATOM 949 C CA . GLU A 1 117 ? -1.340 -2.109 12.073 1.00 93.12 117 GLU A CA 1
ATOM 950 C C . GLU A 1 117 ? -1.499 -0.864 11.189 1.00 93.12 117 GLU A C 1
ATOM 952 O O . GLU A 1 117 ? -0.513 -0.338 10.668 1.00 93.12 117 GLU A O 1
ATOM 957 N N . TYR A 1 118 ? -2.718 -0.325 11.067 1.00 94.06 118 TYR A N 1
ATOM 958 C CA . TYR A 1 118 ? -2.959 0.930 10.342 1.00 94.06 118 TYR A CA 1
ATOM 959 C C . TYR A 1 118 ? -2.183 2.108 10.950 1.00 94.06 118 TYR A C 1
ATOM 961 O O . TYR A 1 118 ? -1.543 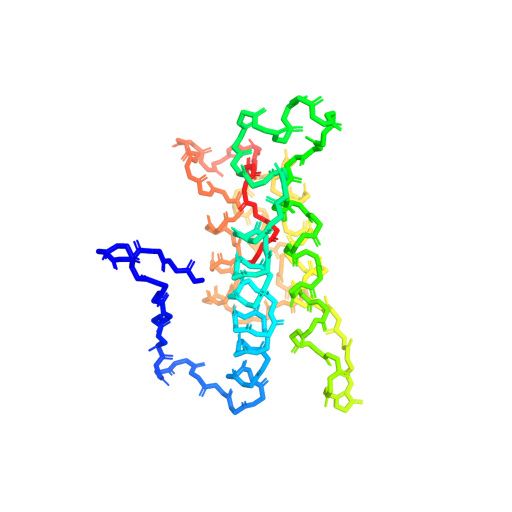2.873 10.221 1.00 94.06 118 TYR A O 1
ATOM 969 N N . CYS A 1 119 ? -2.206 2.248 12.276 1.00 95.00 119 CYS A N 1
ATOM 970 C CA . CYS A 1 119 ? -1.539 3.344 12.979 1.00 95.00 119 CYS A CA 1
ATOM 971 C C . CYS A 1 119 ? -0.015 3.241 12.884 1.00 95.00 119 CYS A C 1
ATOM 973 O O . CYS A 1 119 ? 0.641 4.214 12.507 1.00 95.00 119 CYS A O 1
ATOM 975 N N . VAL A 1 120 ? 0.550 2.062 13.165 1.00 93.06 120 VAL A N 1
ATOM 976 C CA . VAL A 1 120 ? 1.993 1.795 13.061 1.00 93.06 120 VAL A CA 1
ATOM 977 C C . VAL A 1 120 ? 2.466 2.072 11.654 1.00 93.06 120 VAL A C 1
ATOM 979 O O . VAL A 1 120 ? 3.458 2.772 11.462 1.00 93.06 120 VAL A O 1
ATOM 982 N N . ARG A 1 121 ? 1.726 1.591 10.655 1.00 91.19 121 ARG A N 1
ATOM 983 C CA . ARG A 1 121 ? 2.054 1.846 9.263 1.00 91.19 121 ARG A CA 1
ATOM 984 C C . ARG A 1 121 ? 2.082 3.340 8.959 1.00 91.19 121 ARG A C 1
ATOM 986 O O . ARG A 1 121 ? 3.044 3.800 8.348 1.00 91.19 121 ARG A O 1
ATOM 993 N N . ALA A 1 122 ? 1.075 4.087 9.412 1.00 92.81 122 ALA A N 1
ATOM 994 C CA . ALA A 1 122 ? 0.946 5.522 9.177 1.00 92.81 122 ALA A CA 1
ATOM 995 C C . ALA A 1 122 ? 2.031 6.368 9.856 1.00 92.81 122 ALA A C 1
ATOM 997 O O . ALA A 1 122 ? 2.500 7.363 9.295 1.00 92.81 122 ALA A O 1
ATOM 998 N N . LYS A 1 123 ? 2.447 5.938 11.047 1.00 91.69 123 LYS A N 1
ATOM 999 C CA . LYS A 1 123 ? 3.367 6.636 11.953 1.00 91.69 123 LYS A CA 1
ATOM 1000 C C . LYS A 1 123 ? 4.798 6.082 11.917 1.00 91.69 123 LYS A C 1
ATOM 1002 O O . LYS A 1 123 ? 5.665 6.562 12.644 1.00 91.69 123 LYS A O 1
ATOM 1007 N N . ARG A 1 124 ? 5.070 5.086 11.067 1.00 89.62 124 ARG A N 1
ATOM 1008 C CA . ARG A 1 124 ? 6.368 4.403 10.984 1.00 89.62 124 ARG A CA 1
ATOM 1009 C C . ARG A 1 124 ? 7.516 5.391 10.775 1.00 89.62 124 ARG A C 1
ATOM 1011 O O . ARG A 1 124 ? 7.462 6.225 9.873 1.00 89.62 124 ARG A O 1
ATOM 1018 N N . GLY A 1 125 ? 8.581 5.232 11.560 1.00 86.19 125 GLY A N 1
ATOM 1019 C CA . GLY A 1 125 ? 9.799 6.042 11.460 1.00 86.19 125 GLY A CA 1
ATOM 1020 C C . GLY A 1 125 ? 9.744 7.375 12.211 1.00 86.19 125 GLY A C 1
ATOM 1021 O O . GLY A 1 125 ? 10.704 8.138 12.144 1.00 86.19 125 GLY A O 1
ATOM 1022 N N . GLN A 1 126 ? 8.659 7.669 12.935 1.00 88.19 126 GLN A N 1
ATOM 1023 C CA . GLN A 1 126 ? 8.627 8.801 13.857 1.00 88.19 126 GLN A CA 1
ATOM 1024 C C . GLN A 1 126 ? 9.362 8.479 15.159 1.00 88.19 126 GLN A C 1
ATOM 1026 O O . GLN A 1 126 ? 9.193 7.400 15.722 1.00 88.19 126 GLN A O 1
ATOM 1031 N N . LYS A 1 127 ? 10.152 9.443 15.645 1.00 87.75 127 LYS A N 1
ATOM 1032 C CA . LYS A 1 127 ? 10.848 9.344 16.936 1.00 87.75 127 LYS A CA 1
ATOM 1033 C C . LYS A 1 127 ? 9.899 9.547 18.121 1.00 87.75 127 LYS A C 1
ATOM 1035 O O . LYS A 1 127 ? 10.041 8.868 19.128 1.00 87.75 127 LYS A O 1
ATOM 1040 N N . ASP A 1 128 ? 8.946 10.469 17.984 1.00 90.44 128 ASP A N 1
ATOM 1041 C CA . ASP A 1 128 ? 7.900 10.738 18.971 1.00 90.44 128 ASP A CA 1
ATOM 1042 C C . ASP A 1 128 ? 6.525 10.591 18.308 1.00 90.44 128 ASP A C 1
ATOM 1044 O O . ASP A 1 128 ? 6.120 11.408 17.479 1.00 90.44 128 ASP A O 1
ATOM 1048 N N . THR A 1 129 ? 5.814 9.521 18.660 1.00 88.06 129 THR A N 1
ATOM 1049 C CA . THR A 1 129 ? 4.475 9.200 18.147 1.00 88.06 129 THR A CA 1
ATOM 1050 C C . THR A 1 129 ? 3.358 9.993 18.834 1.00 88.06 129 THR A C 1
ATOM 1052 O O . THR A 1 129 ? 2.201 9.916 18.410 1.00 88.06 129 THR A O 1
ATOM 1055 N N . GLY A 1 130 ? 3.680 10.760 19.881 1.00 88.44 130 GLY A N 1
ATOM 1056 C CA . GLY A 1 130 ? 2.792 11.757 20.475 1.00 88.44 130 GLY A CA 1
ATOM 10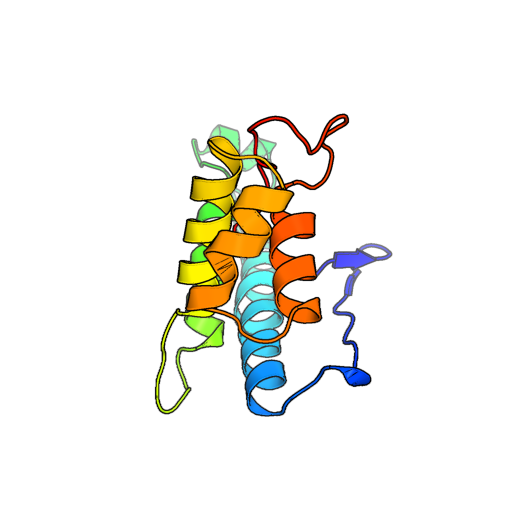57 C C . GLY A 1 130 ? 2.579 12.967 19.564 1.00 88.44 130 GLY A C 1
ATOM 1058 O O . GLY A 1 130 ? 1.552 13.633 19.668 1.00 88.44 130 GLY A O 1
ATOM 1059 N N . GLN A 1 131 ? 3.493 13.211 18.620 1.00 89.94 131 GLN A N 1
ATOM 1060 C CA . GLN A 1 131 ? 3.417 14.345 17.704 1.00 89.94 131 GLN A CA 1
ATOM 1061 C C . GLN A 1 131 ? 2.673 14.018 16.395 1.00 89.94 131 GLN A C 1
ATOM 1063 O O . GLN A 1 131 ? 2.647 12.866 15.927 1.00 89.94 131 GLN A O 1
ATOM 1068 N N . PRO A 1 132 ? 2.089 15.040 15.741 1.00 90.94 132 PRO A N 1
ATOM 1069 C CA . PRO A 1 132 ? 1.610 14.923 14.372 1.00 90.94 132 PRO A CA 1
ATOM 1070 C C . PRO A 1 132 ? 2.711 14.488 13.398 1.00 90.94 132 PRO A C 1
ATOM 1072 O O . PRO A 1 132 ? 3.897 14.768 13.567 1.00 90.94 132 PRO A O 1
ATOM 1075 N N . GLY A 1 133 ? 2.303 13.793 12.341 1.00 86.38 133 GLY A N 1
ATOM 1076 C CA . GLY A 1 133 ? 3.154 13.454 11.207 1.00 86.38 133 GLY A CA 1
ATOM 1077 C C . GLY A 1 133 ? 2.889 12.056 10.659 1.00 86.38 133 GLY A C 1
ATOM 1078 O O . GLY A 1 133 ? 2.318 11.189 11.322 1.00 86.38 133 GLY A O 1
ATOM 1079 N N . LYS A 1 134 ? 3.267 11.876 9.396 1.00 83.19 134 LYS A N 1
ATOM 1080 C CA . LYS A 1 134 ? 2.969 10.695 8.586 1.00 83.19 134 LYS A CA 1
ATOM 1081 C C . LYS A 1 134 ? 4.219 10.217 7.865 1.00 83.19 134 LYS A C 1
ATOM 1083 O O . LYS A 1 134 ? 5.050 11.034 7.460 1.00 83.19 134 LYS A O 1
ATOM 1088 N N . SER A 1 135 ? 4.325 8.915 7.633 1.00 79.06 135 SER A N 1
ATOM 1089 C CA . SER A 1 135 ? 5.328 8.397 6.704 1.00 79.06 135 SER A CA 1
ATOM 1090 C C . SER A 1 135 ? 4.954 8.759 5.254 1.00 79.06 135 SER A C 1
ATOM 1092 O O . SER A 1 135 ? 3.786 8.890 4.886 1.00 79.06 135 SER A O 1
ATOM 1094 N N . ARG A 1 136 ? 5.964 9.010 4.416 1.00 63.00 136 ARG A N 1
ATOM 1095 C CA . ARG A 1 136 ? 5.775 9.463 3.024 1.00 63.00 136 ARG A CA 1
ATOM 1096 C C . ARG A 1 136 ? 5.549 8.315 2.025 1.00 63.00 136 ARG A C 1
ATOM 1098 O O . ARG A 1 136 ? 5.377 8.589 0.846 1.00 63.00 136 ARG A O 1
ATOM 1105 N N . GLY A 1 137 ? 5.529 7.053 2.470 1.00 58.22 137 GLY A N 1
ATOM 1106 C CA . GLY A 1 137 ? 5.513 5.867 1.594 1.00 58.22 137 GLY A CA 1
ATOM 1107 C C . GLY A 1 137 ? 4.312 4.928 1.762 1.00 58.22 137 GLY A C 1
ATOM 1108 O O . GLY A 1 137 ? 4.500 3.717 1.745 1.00 58.22 137 GLY A O 1
ATOM 1109 N N . ILE A 1 138 ? 3.104 5.446 2.016 1.00 52.06 138 ILE A N 1
ATOM 1110 C CA . ILE A 1 138 ? 1.968 4.641 2.518 1.00 52.06 138 ILE A CA 1
ATOM 1111 C C . ILE A 1 138 ? 0.738 4.717 1.603 1.00 52.06 138 ILE A C 1
ATOM 1113 O O . ILE A 1 138 ? -0.369 5.013 2.036 1.00 52.06 138 ILE A O 1
ATOM 1117 N N . LEU A 1 139 ? 0.915 4.446 0.318 1.00 47.06 139 LEU A N 1
ATOM 1118 C CA . LEU A 1 139 ? -0.216 4.133 -0.558 1.00 47.06 139 LEU A CA 1
ATOM 1119 C C . LEU A 1 139 ? 0.010 2.759 -1.191 1.00 47.06 139 LEU A C 1
ATOM 1121 O O . LEU A 1 139 ? 0.040 2.680 -2.408 1.00 47.06 139 LEU A O 1
ATOM 1125 N N . VAL A 1 140 ? 0.233 1.721 -0.363 1.00 47.38 140 VAL A N 1
ATOM 1126 C CA . VAL A 1 140 ? 0.223 0.298 -0.788 1.00 47.38 140 VAL A CA 1
ATOM 1127 C C . VAL A 1 140 ? -0.297 -0.623 0.313 1.00 47.38 140 VAL A C 1
ATOM 1129 O O . VAL A 1 140 ? 0.486 -1.383 0.918 1.00 47.38 140 VAL A O 1
#

Secondary structure (DSSP, 8-state):
-EEETTEEE----GGG--HHHHHHHHHHIIIIIIHHHHHHTTSTT-SHHHHHHTTPPPSHHHHHHHHHHHTTTTSSS---HHHHHHHHHHHHHTTS-HHHHHHHGGGT---HHHHHHHHHHHHTT-S-TTS----S----

Sequence (140 aa):
MTNENSRPTLTINLLGARQHWLEGMLRHEIGTHYLRGVNDARQPWHGSESRKQFGLKAVNPTEEGLASLHSVLFRKHPYLWRAALLYYTVSRAATCSFSVLFSELQQFVEDPAVRWEYCVRAKRGQKDTGQPGKSRGILV

pLDDT: mean 88.08, std 9.53, range [47.06, 97.69]

Radius of gyration: 17.53 Å; chains: 1; bounding box: 38×34×46 Å

Organism: Eleutherodactylus coqui (NCBI:txid57060)

Foldseek 3Di:
DDQDPNDDDDDDDPVPDDPLQVQLQCCLRCVQPVVVLVVLVPDCCRDDVSCVVVVHDDDPPVSLVVSLQSSQVPPPDSDSVVLVLLVVLLVVLQPAALVVSLVVCCVPDVDSVVSNVSSCQQCPPDPHRRDGDGDPPGRD

InterPro domains:
  IPR012548 Microtubule-associated tyrosine carboxypeptidase [PTHR31817] (1-134)
  IPR012548 Microtubule-associated tyrosine carboxypeptidase [SM01154] (1-139)